Protein AF-A0A8T5Q5X8-F1 (afdb_monomer_lite)

pLDDT: mean 82.56, std 8.17, range [39.09, 92.81]

Radius of gyration: 16.27 Å; chains: 1; bounding box: 34×43×25 Å

Structure (mmCIF, N/CA/C/O backbone):
data_AF-A0A8T5Q5X8-F1
#
_entry.id   AF-A0A8T5Q5X8-F1
#
loop_
_atom_site.group_PDB
_atom_site.id
_atom_site.type_symbol
_atom_site.label_atom_id
_atom_site.label_alt_id
_atom_site.label_comp_id
_atom_site.label_asym_id
_atom_site.label_entity_id
_atom_site.label_seq_id
_atom_site.pdbx_PDB_ins_code
_atom_site.Cartn_x
_atom_site.Cartn_y
_atom_site.Cartn_z
_atom_site.occupancy
_atom_site.B_iso_or_equiv
_atom_site.auth_seq_id
_atom_site.auth_comp_id
_atom_site.auth_asym_id
_atom_site.auth_atom_id
_atom_site.pdbx_PDB_model_num
ATOM 1 N N . MET A 1 1 ? -15.747 0.884 -6.220 1.00 39.09 1 MET A N 1
ATOM 2 C CA . MET A 1 1 ? -15.070 2.190 -6.321 1.00 39.09 1 MET A CA 1
ATOM 3 C C . MET A 1 1 ? -15.156 2.752 -4.922 1.00 39.09 1 MET A C 1
ATOM 5 O O . MET A 1 1 ? -16.271 2.889 -4.441 1.00 39.09 1 MET A O 1
ATOM 9 N N . ALA A 1 2 ? -14.041 2.721 -4.196 1.00 47.69 2 ALA A N 1
ATOM 10 C CA . ALA A 1 2 ? -14.035 2.811 -2.740 1.00 47.69 2 ALA A CA 1
ATOM 11 C C . ALA A 1 2 ? -14.366 4.240 -2.282 1.00 47.69 2 ALA A C 1
ATOM 13 O O . ALA A 1 2 ? -14.084 5.198 -2.995 1.00 47.69 2 ALA A O 1
ATOM 14 N N . GLN A 1 3 ? -15.020 4.355 -1.122 1.00 50.25 3 GLN A N 1
ATOM 15 C CA . GLN A 1 3 ? -15.109 5.596 -0.356 1.00 50.25 3 GLN A CA 1
ATOM 16 C C . GLN A 1 3 ? -13.681 5.994 0.037 1.00 50.25 3 GLN A C 1
ATOM 18 O O . GLN A 1 3 ? -13.158 5.572 1.068 1.00 50.25 3 GLN A O 1
ATOM 23 N N . ASP A 1 4 ? -13.030 6.742 -0.841 1.00 70.56 4 ASP A N 1
ATOM 24 C CA . ASP A 1 4 ? -11.665 7.224 -0.681 1.00 70.56 4 ASP A CA 1
ATOM 25 C C . ASP A 1 4 ? -11.720 8.555 0.097 1.00 70.56 4 ASP A C 1
ATOM 27 O O . ASP A 1 4 ? -11.369 9.632 -0.388 1.00 70.56 4 ASP A O 1
ATOM 31 N N . ASP A 1 5 ? -12.261 8.472 1.313 1.00 79.25 5 ASP A N 1
ATOM 32 C CA . ASP A 1 5 ? -12.420 9.594 2.234 1.00 79.25 5 ASP A CA 1
ATOM 33 C C . ASP A 1 5 ? -11.187 9.689 3.137 1.00 79.25 5 ASP A C 1
ATOM 35 O O . ASP A 1 5 ? -10.734 8.696 3.714 1.00 79.25 5 ASP A O 1
ATOM 39 N N . PHE A 1 6 ? -10.644 10.892 3.310 1.00 81.38 6 PHE A N 1
ATOM 40 C CA . PHE A 1 6 ? -9.473 11.122 4.155 1.00 81.38 6 PHE A CA 1
ATOM 41 C C . PHE A 1 6 ? -9.651 12.353 5.042 1.00 81.38 6 PHE A C 1
ATOM 43 O O . PHE A 1 6 ? -10.505 13.199 4.799 1.00 81.38 6 PHE A O 1
ATOM 50 N N . ARG A 1 7 ? -8.850 12.469 6.108 1.00 86.62 7 ARG A N 1
ATOM 51 C CA . ARG A 1 7 ? -8.854 13.672 6.954 1.00 86.62 7 ARG A CA 1
ATOM 52 C C . ARG A 1 7 ? -7.923 14.732 6.384 1.00 86.62 7 ARG A C 1
ATOM 54 O O . ARG A 1 7 ? -6.733 14.475 6.218 1.00 86.62 7 ARG A O 1
ATOM 61 N N . CYS A 1 8 ? -8.456 15.930 6.166 1.00 87.81 8 CYS A N 1
ATOM 62 C CA . CYS A 1 8 ? -7.674 17.100 5.794 1.00 87.81 8 CYS A CA 1
ATOM 63 C C . CYS A 1 8 ? -6.593 17.384 6.860 1.00 87.81 8 CYS A C 1
ATOM 65 O O . CYS A 1 8 ? -6.928 17.468 8.045 1.00 87.81 8 CYS A O 1
ATOM 67 N N . PRO A 1 9 ? -5.318 17.570 6.475 1.00 87.44 9 PRO A N 1
ATOM 68 C CA . PRO A 1 9 ? -4.229 17.829 7.418 1.00 87.44 9 PRO A CA 1
ATOM 69 C C . PRO A 1 9 ? -4.309 19.214 8.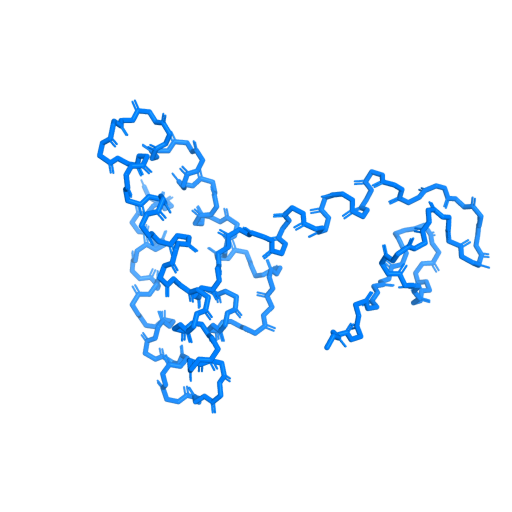080 1.00 87.44 9 PRO A C 1
ATOM 71 O O . PRO A 1 9 ? -3.723 19.401 9.141 1.00 87.44 9 PRO A O 1
ATOM 74 N N . TYR A 1 10 ? -5.036 20.167 7.485 1.00 89.56 10 TYR A N 1
ATOM 75 C CA . TYR A 1 10 ? -5.155 21.537 7.999 1.00 89.56 10 TYR A CA 1
ATOM 76 C C . TYR A 1 10 ? -6.301 21.703 9.002 1.00 89.56 10 TYR A C 1
ATOM 78 O O . TYR A 1 10 ? -6.136 22.366 10.020 1.00 89.56 10 TYR A O 1
ATOM 86 N N . CYS A 1 11 ? -7.468 21.106 8.734 1.00 92.31 11 CYS A N 1
ATOM 87 C CA . CYS A 1 11 ? -8.667 21.289 9.564 1.00 92.31 11 CYS A CA 1
ATOM 88 C C . CYS A 1 11 ? -9.196 19.999 10.215 1.00 92.31 11 CYS A C 1
ATOM 90 O O . CYS A 1 11 ? -10.159 20.045 10.979 1.00 92.31 11 CYS A O 1
ATOM 92 N N . GLY A 1 12 ? -8.620 18.834 9.900 1.00 88.12 12 GLY A N 1
ATOM 93 C CA . GLY A 1 12 ? -8.998 17.536 10.470 1.00 88.12 12 GLY A CA 1
ATOM 94 C C . GLY A 1 12 ? -10.344 16.971 9.999 1.00 88.12 12 GLY A C 1
ATOM 95 O O . GLY A 1 12 ? -10.719 15.869 10.410 1.00 88.12 12 GLY A O 1
ATOM 96 N N . LYS A 1 13 ? -11.084 17.693 9.149 1.00 90.75 13 LYS A N 1
ATOM 97 C CA . LYS A 1 13 ? -12.381 17.259 8.613 1.00 90.75 13 LYS A CA 1
ATOM 98 C C . LYS A 1 13 ? -12.210 16.193 7.534 1.00 90.75 13 LYS A C 1
ATOM 100 O O . LYS A 1 13 ? -11.199 16.166 6.835 1.00 90.75 13 LYS A O 1
ATOM 105 N N . LEU A 1 14 ? -13.194 15.301 7.439 1.00 87.44 14 LEU A N 1
ATOM 106 C CA . LEU A 1 14 ? -13.236 14.266 6.412 1.00 87.44 14 LEU A CA 1
ATOM 107 C C . LEU A 1 14 ? -13.583 14.916 5.065 1.00 87.44 14 LEU A C 1
ATOM 109 O O . LEU A 1 14 ? -14.560 15.651 4.994 1.00 87.44 14 LEU A O 1
ATOM 113 N N . THR A 1 15 ? -12.783 14.666 4.037 1.00 86.31 15 THR A N 1
ATOM 114 C CA . THR A 1 15 ? -12.930 15.226 2.689 1.00 86.31 15 THR A CA 1
ATOM 115 C C . THR A 1 15 ? -12.653 14.127 1.662 1.00 86.31 15 THR A C 1
ATOM 117 O O . THR A 1 15 ? -11.992 13.131 1.978 1.00 86.31 15 THR A O 1
ATOM 120 N N . HIS A 1 16 ? -13.160 14.279 0.442 1.00 81.69 16 HIS A N 1
ATOM 121 C CA . HIS A 1 16 ? -12.970 13.282 -0.609 1.00 81.69 16 HIS A CA 1
ATOM 122 C C . HIS A 1 16 ? -11.613 13.433 -1.304 1.00 81.69 16 HIS A C 1
ATOM 124 O O . HIS A 1 16 ? -11.190 14.544 -1.625 1.00 81.69 16 HIS A O 1
ATOM 130 N N . LEU A 1 17 ? -10.953 12.309 -1.612 1.00 73.75 17 LEU A N 1
ATOM 131 C CA . LEU A 1 17 ? -9.660 12.293 -2.310 1.00 73.75 17 LEU A CA 1
ATOM 132 C C . LEU A 1 17 ? -9.680 12.960 -3.699 1.00 73.75 17 LEU A C 1
ATOM 134 O O . LEU A 1 17 ? -8.627 13.374 -4.169 1.00 73.75 17 LEU A O 1
ATOM 138 N N . TYR A 1 18 ? -10.833 13.114 -4.362 1.00 73.94 18 TYR A N 1
ATOM 139 C CA . TYR A 1 18 ? -10.899 13.735 -5.696 1.00 73.94 18 TYR A CA 1
ATOM 140 C C . TYR A 1 18 ? -10.856 15.274 -5.674 1.00 73.94 18 TYR A C 1
ATOM 142 O O . TYR A 1 18 ? -10.630 15.897 -6.716 1.00 73.94 18 TYR A O 1
ATOM 150 N N . GLU A 1 19 ? -11.066 15.902 -4.517 1.00 79.94 19 GLU A N 1
ATOM 151 C CA . GLU A 1 19 ? -11.149 17.357 -4.412 1.00 79.94 19 GLU A CA 1
ATOM 152 C C . GLU A 1 19 ? -9.752 17.985 -4.346 1.00 79.94 19 GLU A C 1
ATOM 154 O O . GLU A 1 19 ? -8.874 17.537 -3.610 1.00 79.94 19 GLU A O 1
ATOM 159 N N . ARG A 1 20 ? -9.531 19.044 -5.138 1.00 82.50 20 ARG A N 1
ATOM 160 C CA . ARG A 1 20 ? -8.268 19.807 -5.106 1.00 82.50 20 ARG A CA 1
ATOM 161 C C . ARG A 1 20 ? -8.166 20.710 -3.880 1.00 82.50 20 ARG A C 1
ATOM 163 O O . ARG A 1 20 ? -7.064 21.002 -3.442 1.00 82.50 20 ARG A O 1
ATOM 170 N N . HIS A 1 21 ? -9.304 21.128 -3.335 1.00 90.81 21 HIS A N 1
ATOM 171 C CA . HIS A 1 21 ? -9.383 21.988 -2.161 1.00 90.81 21 HIS A CA 1
ATOM 172 C C . HIS A 1 21 ? -10.240 21.324 -1.093 1.00 90.81 21 HIS A C 1
ATOM 174 O O . HIS A 1 21 ? -11.214 20.646 -1.411 1.00 90.81 21 HIS A O 1
ATOM 180 N N . CYS A 1 22 ? -9.898 21.546 0.173 1.00 89.06 22 CYS A N 1
ATOM 181 C CA . CYS A 1 22 ? -10.736 21.114 1.285 1.00 89.06 22 CYS A CA 1
ATOM 182 C C . CYS A 1 22 ? -12.068 21.878 1.279 1.00 89.06 22 CYS A C 1
ATOM 184 O O . CYS A 1 22 ? -12.059 23.097 1.449 1.00 89.06 22 CYS A O 1
ATOM 186 N N . ALA A 1 23 ? -13.203 21.179 1.229 1.00 88.38 23 ALA A N 1
ATOM 187 C CA . ALA A 1 23 ? -14.531 21.803 1.295 1.00 88.38 23 ALA A CA 1
ATOM 188 C C . ALA A 1 23 ? -14.806 22.603 2.593 1.00 88.38 23 ALA A C 1
ATOM 190 O O . ALA A 1 23 ? -15.768 23.362 2.656 1.00 88.38 23 ALA A O 1
ATOM 191 N N . PHE A 1 24 ? -13.981 22.440 3.638 1.00 90.88 24 PHE A N 1
ATOM 192 C CA . PHE A 1 24 ? -14.165 23.098 4.941 1.00 90.88 24 PHE A CA 1
ATOM 193 C C . PHE A 1 24 ? -13.215 24.262 5.212 1.00 90.88 24 PHE A C 1
ATOM 195 O O . PHE A 1 24 ? -13.520 25.103 6.051 1.00 90.88 24 PHE A O 1
ATOM 202 N N . CYS A 1 25 ? -12.027 24.265 4.608 1.00 92.81 25 CYS A N 1
ATOM 203 C CA . CYS A 1 25 ? -11.004 25.270 4.909 1.00 92.81 25 CYS A CA 1
ATOM 204 C C . CYS A 1 25 ? -10.329 25.853 3.669 1.00 92.81 25 CYS A C 1
ATOM 206 O O . CYS A 1 25 ? -9.333 26.544 3.829 1.00 92.81 25 CYS A O 1
ATOM 208 N N . GLU A 1 26 ? -10.801 25.507 2.468 1.00 90.75 26 GLU A N 1
ATOM 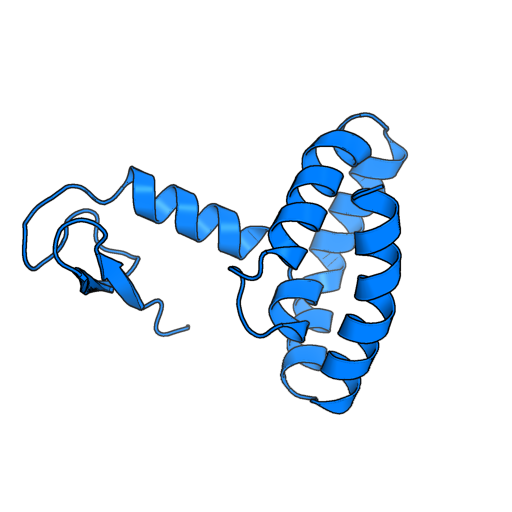209 C CA . GLU A 1 26 ? -10.359 26.026 1.161 1.00 90.75 26 GLU A CA 1
ATOM 210 C C . GLU A 1 26 ? -8.854 25.909 0.848 1.00 90.75 26 GLU A C 1
ATOM 212 O O . GLU A 1 26 ? -8.405 26.324 -0.213 1.00 90.75 26 GLU A O 1
ATOM 217 N N . HIS A 1 27 ? -8.063 25.277 1.717 1.00 91.69 27 HIS A N 1
ATOM 218 C CA . HIS A 1 27 ? -6.661 24.968 1.460 1.00 91.69 27 HIS A CA 1
ATOM 219 C C . HIS A 1 27 ? -6.502 23.972 0.309 1.00 91.69 27 HIS A C 1
ATOM 221 O O . HIS A 1 27 ? -7.267 23.006 0.203 1.00 91.69 27 HIS A O 1
ATOM 227 N N . ASP A 1 28 ? -5.462 24.189 -0.496 1.00 91.62 28 ASP A N 1
ATOM 228 C CA . ASP A 1 28 ? -5.020 23.271 -1.544 1.00 91.62 28 ASP A CA 1
ATOM 229 C C . ASP A 1 28 ? -4.524 21.953 -0.926 1.00 91.62 28 ASP A C 1
ATOM 231 O O . ASP A 1 28 ? -3.723 21.927 0.012 1.00 91.62 28 ASP A O 1
ATOM 235 N N . LEU A 1 29 ? -5.037 20.843 -1.452 1.00 89.25 29 LEU A N 1
ATOM 236 C CA . LEU A 1 29 ? -4.727 19.479 -1.037 1.00 89.25 29 LEU A CA 1
ATOM 237 C C . LEU A 1 29 ? -4.045 18.672 -2.142 1.00 89.25 29 LEU A C 1
ATOM 239 O O . LEU A 1 29 ? -3.792 17.485 -1.940 1.00 89.25 29 LEU A O 1
ATOM 243 N N . THR A 1 30 ? -3.717 19.281 -3.282 1.00 89.44 30 THR A N 1
ATOM 244 C CA . THR A 1 30 ? -3.154 18.597 -4.454 1.00 89.44 30 THR A CA 1
ATOM 245 C C . THR A 1 30 ? -1.901 17.800 -4.089 1.00 89.44 30 THR A C 1
ATOM 247 O O . THR A 1 30 ? -1.849 16.593 -4.319 1.00 89.44 30 THR A O 1
ATOM 250 N N . GLU A 1 31 ? -0.925 18.427 -3.423 1.00 88.75 31 GLU A N 1
ATOM 251 C CA . GLU A 1 31 ? 0.314 17.749 -3.014 1.00 88.75 31 GLU A CA 1
ATOM 252 C C . GLU A 1 31 ? 0.045 16.602 -2.024 1.00 88.75 31 GLU A C 1
ATOM 254 O O . GLU A 1 31 ? 0.653 15.529 -2.093 1.00 88.75 31 GLU A O 1
ATOM 259 N N . TYR A 1 32 ? -0.878 16.816 -1.084 1.00 85.31 32 TYR A N 1
ATOM 260 C CA . TYR A 1 32 ? -1.198 15.824 -0.064 1.00 85.31 32 TYR A CA 1
ATOM 261 C C . TYR A 1 32 ? -1.923 14.616 -0.664 1.00 85.31 32 TYR A C 1
ATOM 263 O O . TYR A 1 32 ? -1.554 13.476 -0.384 1.00 85.31 32 TYR A O 1
ATOM 271 N N . ARG A 1 33 ? -2.895 14.853 -1.547 1.00 83.56 33 ARG A N 1
ATOM 272 C CA . ARG A 1 33 ? -3.584 13.816 -2.316 1.00 83.56 33 ARG A CA 1
ATOM 273 C C . ARG A 1 33 ? -2.601 13.008 -3.150 1.00 83.56 33 ARG A C 1
ATOM 275 O O . ARG A 1 33 ? -2.619 11.784 -3.072 1.00 83.56 33 ARG A O 1
ATOM 282 N N . ASP A 1 34 ? -1.712 13.661 -3.894 1.00 86.00 34 ASP A N 1
ATOM 283 C CA . ASP A 1 34 ? -0.742 12.968 -4.744 1.00 86.00 34 ASP A CA 1
ATOM 284 C C . ASP A 1 34 ? 0.187 12.070 -3.900 1.00 86.00 34 ASP A C 1
ATOM 286 O O . ASP A 1 34 ? 0.509 10.939 -4.286 1.00 86.00 34 ASP A O 1
ATOM 290 N N . LYS A 1 35 ? 0.549 12.510 -2.683 1.00 84.00 35 LYS A N 1
ATOM 291 C CA . LYS A 1 35 ? 1.243 11.665 -1.695 1.00 84.00 35 LYS A CA 1
ATOM 292 C C . LYS A 1 35 ? 0.393 10.472 -1.241 1.00 84.00 35 LYS A C 1
ATOM 294 O O . LYS A 1 35 ? 0.941 9.373 -1.116 1.00 84.00 35 LYS A O 1
ATOM 299 N N . LEU A 1 36 ? -0.903 10.656 -0.981 1.00 80.06 36 LEU A N 1
ATOM 300 C CA . LEU A 1 36 ? -1.812 9.574 -0.580 1.00 80.06 36 LEU A CA 1
ATOM 301 C C . LEU A 1 36 ? -1.997 8.545 -1.703 1.00 80.06 36 LEU A C 1
ATOM 303 O O . LEU A 1 36 ? -1.769 7.358 -1.470 1.00 80.06 36 LEU A O 1
ATOM 307 N N . GLU A 1 37 ? -2.278 8.980 -2.931 1.00 80.12 37 GLU A N 1
ATOM 308 C CA . GLU A 1 37 ? -2.401 8.086 -4.087 1.00 80.12 37 GLU A CA 1
ATOM 309 C C . GLU A 1 37 ? -1.115 7.288 -4.335 1.00 80.12 37 GLU A C 1
ATOM 311 O O . GLU A 1 37 ? -1.148 6.081 -4.602 1.00 80.12 37 GLU A O 1
ATOM 316 N N . LYS A 1 38 ? 0.050 7.939 -4.216 1.00 78.50 38 LYS A N 1
ATOM 317 C CA . LYS A 1 38 ? 1.345 7.262 -4.349 1.00 78.50 38 LYS A CA 1
ATOM 318 C C . LYS A 1 38 ? 1.527 6.186 -3.282 1.00 78.50 38 LYS A C 1
ATOM 320 O O . LYS A 1 38 ? 2.031 5.103 -3.598 1.00 78.50 38 LYS A O 1
ATOM 325 N N . LYS A 1 39 ? 1.108 6.449 -2.036 1.00 74.94 39 LYS A N 1
ATOM 326 C CA . LYS A 1 39 ? 1.094 5.426 -0.983 1.00 74.94 39 LYS A CA 1
ATOM 327 C C . LYS A 1 39 ? 0.199 4.270 -1.423 1.00 74.94 39 LYS A C 1
ATOM 329 O O . LYS A 1 39 ? 0.676 3.141 -1.522 1.00 74.94 39 LYS A O 1
ATOM 334 N N . GLU A 1 40 ? -1.046 4.503 -1.803 1.00 72.38 40 GLU A N 1
ATOM 335 C CA . GLU A 1 40 ? -1.960 3.422 -2.193 1.00 72.38 40 GLU A CA 1
ATOM 336 C C . GLU A 1 40 ? -1.435 2.516 -3.319 1.00 72.38 40 GLU A C 1
ATOM 338 O O . GLU A 1 40 ? -1.561 1.290 -3.236 1.00 72.38 40 GLU A O 1
ATOM 343 N N . ARG A 1 41 ? -0.741 3.077 -4.316 1.00 72.00 41 ARG A N 1
ATOM 344 C CA . ARG A 1 41 ? -0.251 2.347 -5.503 1.00 72.00 41 ARG A CA 1
ATOM 345 C C . ARG A 1 41 ? 1.037 1.528 -5.287 1.00 72.00 41 ARG A C 1
ATOM 347 O O . ARG A 1 41 ? 1.645 1.058 -6.251 1.00 72.00 41 ARG A O 1
ATOM 354 N N . GLY A 1 42 ? 1.487 1.339 -4.044 1.00 72.75 42 GLY A N 1
ATOM 355 C CA . GLY A 1 42 ? 2.820 0.795 -3.758 1.00 72.75 42 GLY A CA 1
ATOM 356 C C . GLY A 1 42 ? 2.943 -0.732 -3.623 1.00 72.75 42 GLY A C 1
ATOM 357 O O . GLY A 1 42 ? 3.821 -1.346 -4.224 1.00 72.75 42 GLY A O 1
ATOM 358 N N . CYS A 1 43 ? 2.088 -1.360 -2.816 1.00 81.50 43 CYS A N 1
ATOM 359 C CA . CYS A 1 43 ? 2.302 -2.738 -2.358 1.00 81.50 43 CYS A CA 1
ATOM 360 C C . CYS A 1 43 ? 0.969 -3.480 -2.179 1.00 81.50 43 CYS A C 1
ATOM 362 O O . CYS A 1 43 ? 0.510 -3.670 -1.056 1.00 81.50 43 CYS A O 1
ATOM 364 N N . PHE A 1 44 ? 0.340 -3.929 -3.269 1.00 82.81 44 PHE A N 1
ATOM 365 C CA . PHE A 1 44 ? -1.008 -4.522 -3.247 1.00 82.81 44 PHE A CA 1
ATOM 366 C C . PHE A 1 44 ? -1.168 -5.697 -2.275 1.00 82.81 44 PHE A C 1
ATOM 368 O O . PHE A 1 44 ? -2.153 -5.760 -1.542 1.00 82.81 44 PHE A O 1
ATOM 375 N N . ILE A 1 45 ? -0.201 -6.621 -2.238 1.00 83.50 45 ILE A N 1
ATOM 376 C CA . ILE A 1 45 ? -0.262 -7.794 -1.346 1.00 83.50 45 ILE A CA 1
ATOM 377 C C . ILE A 1 45 ? -0.148 -7.371 0.123 1.00 83.50 45 ILE A C 1
ATOM 379 O O . ILE A 1 45 ? -0.885 -7.876 0.969 1.00 83.50 45 ILE A O 1
ATOM 383 N N . ALA A 1 46 ? 0.740 -6.421 0.428 1.00 84.62 46 ALA A N 1
ATOM 384 C CA . ALA A 1 46 ? 0.928 -5.938 1.791 1.00 84.62 46 ALA A CA 1
ATOM 385 C C . ALA A 1 46 ? -0.287 -5.117 2.251 1.00 84.62 46 ALA A C 1
ATOM 387 O O . ALA A 1 46 ? -0.836 -5.397 3.312 1.00 84.62 46 ALA A O 1
ATOM 388 N N . THR A 1 47 ? -0.800 -4.209 1.415 1.00 86.50 47 THR A N 1
ATOM 389 C CA . THR A 1 47 ? -2.044 -3.471 1.682 1.00 86.50 47 THR A CA 1
ATOM 390 C C . THR A 1 47 ? -3.219 -4.425 1.912 1.00 86.50 47 THR A C 1
ATOM 392 O O . THR A 1 47 ? -3.971 -4.251 2.868 1.00 86.50 47 THR A O 1
ATOM 395 N N . ALA A 1 48 ? -3.352 -5.491 1.114 1.00 85.88 48 ALA A N 1
ATOM 396 C CA . ALA A 1 48 ? -4.394 -6.499 1.314 1.00 85.88 48 ALA A CA 1
ATOM 397 C C . ALA A 1 48 ? -4.232 -7.287 2.624 1.00 85.88 48 ALA A C 1
ATOM 399 O O . ALA A 1 48 ? -5.227 -7.619 3.266 1.00 85.88 48 ALA A O 1
ATOM 400 N N . ALA A 1 49 ? -3.001 -7.583 3.043 1.00 85.56 49 ALA A N 1
ATOM 401 C CA . ALA A 1 49 ? -2.739 -8.304 4.283 1.00 85.56 49 ALA A CA 1
ATOM 402 C C . ALA A 1 49 ? -2.959 -7.427 5.525 1.00 85.56 49 ALA A C 1
ATOM 404 O O . ALA A 1 49 ? -3.629 -7.854 6.472 1.00 85.56 49 ALA A O 1
ATOM 405 N N . TYR A 1 50 ? -2.433 -6.201 5.533 1.00 82.38 50 TYR A N 1
ATOM 406 C CA . TYR A 1 50 ? -2.528 -5.259 6.654 1.00 82.38 50 TYR A CA 1
ATOM 407 C C . TYR A 1 50 ? -3.885 -4.552 6.719 1.00 82.38 50 TYR A C 1
ATOM 409 O O . TYR A 1 50 ? -4.342 -4.220 7.805 1.00 82.38 50 TYR A O 1
ATOM 417 N N . GLY A 1 51 ? -4.588 -4.423 5.594 1.00 80.81 51 GLY A N 1
ATOM 418 C CA . GLY A 1 51 ? -5.886 -3.743 5.506 1.00 80.81 51 GLY A CA 1
ATOM 419 C C . GLY A 1 51 ? -5.801 -2.231 5.414 1.00 80.81 51 GLY A C 1
ATOM 420 O O . GLY A 1 51 ? -6.830 -1.574 5.384 1.00 80.81 51 GLY A O 1
ATOM 421 N N . THR A 1 52 ? -4.590 -1.692 5.369 1.00 79.56 52 THR A N 1
ATOM 422 C CA . THR A 1 52 ? -4.324 -0.268 5.226 1.00 79.56 52 THR A CA 1
ATOM 423 C C . THR A 1 52 ? -3.056 -0.096 4.396 1.00 79.56 52 THR A C 1
ATOM 425 O O . THR A 1 52 ? -2.116 -0.873 4.576 1.00 79.56 52 THR A O 1
ATOM 428 N N . PRO A 1 53 ? -3.000 0.891 3.488 1.00 77.69 53 PRO A N 1
ATOM 429 C CA . PRO A 1 53 ? -1.783 1.239 2.762 1.00 77.69 53 PRO A CA 1
ATOM 430 C C . PRO A 1 53 ? -0.799 2.046 3.628 1.00 77.69 53 PRO A C 1
ATOM 432 O O . PRO A 1 53 ? 0.324 2.288 3.182 1.00 77.69 53 PRO A O 1
ATOM 435 N N . PHE A 1 54 ? -1.201 2.461 4.835 1.00 77.81 54 PHE A N 1
ATOM 436 C CA . PHE A 1 54 ? -0.454 3.355 5.730 1.00 77.81 54 PHE A CA 1
ATOM 437 C C . PHE A 1 54 ? 0.301 2.638 6.857 1.00 77.81 54 PHE A C 1
ATOM 439 O O . PHE A 1 54 ? 0.793 3.289 7.775 1.00 77.81 54 PHE A O 1
ATOM 446 N N . ALA A 1 55 ? 0.373 1.305 6.837 1.00 82.62 55 ALA A N 1
ATOM 447 C CA . ALA A 1 55 ? 1.161 0.572 7.824 1.00 82.62 55 ALA A CA 1
ATOM 448 C C . ALA A 1 55 ? 2.663 0.851 7.630 1.00 82.62 55 ALA A C 1
ATOM 450 O O . ALA A 1 55 ? 3.159 0.806 6.502 1.00 82.62 55 ALA A O 1
ATOM 451 N N . GLN A 1 56 ? 3.389 1.094 8.728 1.00 82.75 56 GLN A N 1
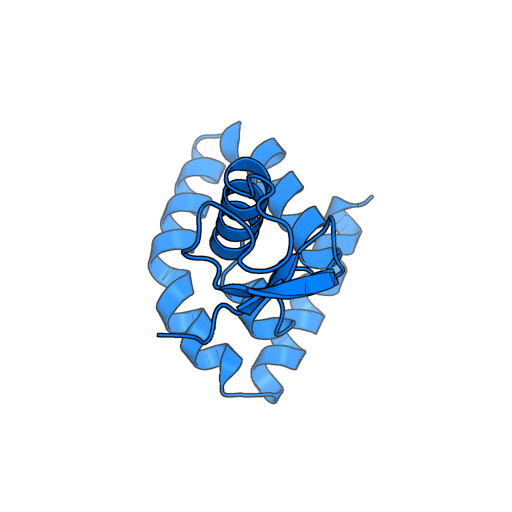ATOM 452 C CA . GLN A 1 56 ? 4.827 1.412 8.702 1.00 82.75 56 GLN A CA 1
ATOM 453 C C . GLN A 1 56 ? 5.647 0.297 8.041 1.00 82.75 56 GLN A C 1
ATOM 455 O O . GLN A 1 56 ? 6.633 0.544 7.353 1.00 82.75 56 GLN A O 1
ATOM 460 N N . GLU A 1 57 ? 5.212 -0.949 8.209 1.00 83.38 57 GLU A N 1
ATOM 461 C CA . GLU A 1 57 ? 5.786 -2.122 7.561 1.00 83.38 57 GLU A CA 1
ATOM 462 C C . GLU A 1 57 ? 5.751 -2.036 6.034 1.00 83.38 57 GLU A C 1
ATOM 464 O O . GLU A 1 57 ? 6.666 -2.510 5.363 1.00 83.38 57 GLU A O 1
ATOM 469 N N . ILE A 1 58 ? 4.706 -1.423 5.476 1.00 84.44 58 ILE A N 1
ATOM 470 C CA . ILE A 1 58 ? 4.565 -1.251 4.030 1.00 84.44 58 ILE A CA 1
ATOM 471 C C . ILE A 1 58 ? 5.533 -0.183 3.531 1.00 84.44 58 ILE A C 1
ATOM 473 O O . ILE A 1 58 ? 6.083 -0.341 2.444 1.00 84.44 58 ILE A O 1
ATOM 477 N N . ASP A 1 59 ? 5.777 0.864 4.318 1.00 83.94 59 ASP A N 1
ATOM 478 C CA . ASP A 1 59 ? 6.730 1.914 3.958 1.00 83.94 59 ASP A CA 1
ATOM 479 C C . ASP A 1 59 ? 8.165 1.368 3.871 1.00 83.94 59 ASP A C 1
ATOM 481 O O . ASP A 1 59 ? 8.865 1.683 2.913 1.00 83.94 59 ASP A O 1
ATOM 485 N N . VAL A 1 60 ? 8.563 0.445 4.759 1.00 84.75 60 VAL A N 1
ATOM 486 C CA . VAL A 1 60 ? 9.859 -0.262 4.655 1.00 84.75 60 VAL A CA 1
ATOM 487 C C . VAL A 1 60 ? 9.968 -1.052 3.346 1.00 84.75 60 VAL A C 1
ATOM 489 O O . VAL A 1 60 ? 10.990 -1.015 2.666 1.00 84.75 60 VAL A O 1
ATOM 492 N N . LEU A 1 61 ? 8.904 -1.764 2.964 1.00 83.25 61 LEU A N 1
ATOM 493 C CA . LEU A 1 61 ? 8.881 -2.538 1.719 1.00 83.25 61 LEU A CA 1
ATOM 494 C C . LEU A 1 61 ? 8.892 -1.639 0.475 1.00 83.25 61 LEU A C 1
ATOM 496 O O . LEU A 1 61 ? 9.492 -2.009 -0.534 1.00 83.25 61 LEU A O 1
ATOM 500 N N . ARG A 1 62 ? 8.230 -0.475 0.534 1.00 83.44 62 ARG A N 1
ATOM 501 C CA . ARG A 1 62 ? 8.256 0.532 -0.540 1.00 83.44 62 ARG A CA 1
ATOM 502 C C . ARG A 1 62 ? 9.659 1.088 -0.725 1.00 83.44 62 ARG A C 1
ATOM 504 O O . ARG A 1 62 ? 10.123 1.147 -1.857 1.00 83.44 62 ARG A O 1
ATOM 511 N N . ASP A 1 63 ? 10.325 1.431 0.371 1.00 83.88 63 ASP A N 1
ATOM 512 C CA . ASP A 1 63 ? 11.683 1.963 0.333 1.00 83.88 63 ASP A CA 1
ATOM 513 C C . ASP A 1 63 ? 12.668 0.936 -0.242 1.00 83.88 63 ASP A C 1
ATOM 515 O O . ASP A 1 63 ? 13.397 1.232 -1.185 1.00 83.88 63 ASP A O 1
ATOM 519 N N . TRP A 1 64 ? 12.598 -0.320 0.209 1.00 83.31 64 TRP A N 1
ATOM 520 C CA . TRP A 1 64 ? 13.405 -1.406 -0.356 1.00 83.31 64 TRP A CA 1
ATOM 521 C C . TRP A 1 64 ? 13.130 -1.643 -1.842 1.00 83.31 64 TRP A C 1
ATOM 523 O O . TRP A 1 64 ? 14.056 -1.818 -2.632 1.00 83.31 64 TRP A O 1
ATOM 533 N N . ARG A 1 65 ? 11.860 -1.610 -2.257 1.00 82.56 65 ARG A N 1
ATOM 534 C CA . ARG A 1 65 ? 11.495 -1.713 -3.673 1.00 82.56 65 ARG A CA 1
ATOM 535 C C . ARG A 1 65 ? 12.138 -0.593 -4.488 1.00 82.56 65 ARG A C 1
ATOM 537 O O . ARG A 1 65 ? 12.759 -0.873 -5.513 1.00 82.56 65 ARG A O 1
ATOM 544 N N . ASP A 1 66 ? 11.996 0.646 -4.037 1.00 79.25 66 ASP A N 1
ATOM 545 C CA . ASP A 1 66 ? 12.463 1.813 -4.779 1.00 79.25 66 ASP A CA 1
ATOM 546 C C . ASP A 1 66 ? 14.000 1.879 -4.809 1.00 79.25 66 ASP A C 1
ATOM 548 O O . ASP A 1 66 ? 14.570 2.132 -5.873 1.00 79.25 66 ASP A O 1
ATOM 552 N N . ASN A 1 67 ? 14.671 1.540 -3.702 1.00 79.50 67 ASN A N 1
ATOM 553 C CA . ASN A 1 67 ? 16.124 1.657 -3.544 1.00 79.50 67 ASN A CA 1
ATOM 554 C C . ASN A 1 67 ? 16.929 0.421 -3.977 1.00 79.50 67 ASN A C 1
ATOM 556 O O . ASN A 1 67 ? 18.054 0.577 -4.459 1.00 79.50 67 ASN A O 1
ATOM 560 N N . SER A 1 68 ? 16.406 -0.799 -3.806 1.00 71.75 68 SER A N 1
ATOM 561 C CA . SER A 1 68 ? 17.138 -2.042 -4.104 1.00 71.75 68 SER A CA 1
ATOM 562 C C . SER A 1 68 ? 16.762 -2.656 -5.451 1.00 71.75 68 SER A C 1
ATOM 564 O O . SER A 1 68 ? 17.640 -3.172 -6.142 1.00 71.75 68 SER A O 1
ATOM 566 N N . LEU A 1 69 ? 15.490 -2.595 -5.868 1.00 71.00 69 LEU A N 1
ATOM 567 C CA . LEU A 1 69 ? 15.049 -3.266 -7.101 1.00 71.00 69 LEU A CA 1
ATOM 568 C C . LEU A 1 69 ? 15.215 -2.405 -8.351 1.00 71.00 69 LEU A C 1
ATOM 570 O O . LEU A 1 69 ? 15.440 -2.953 -9.428 1.00 71.00 69 LEU A O 1
ATOM 574 N N . SER A 1 70 ? 15.183 -1.080 -8.221 1.00 69.00 70 SER A N 1
ATOM 575 C CA . SER A 1 70 ? 15.384 -0.170 -9.358 1.00 69.00 70 SER A CA 1
ATOM 576 C C . SER A 1 70 ? 16.832 -0.126 -9.859 1.00 69.00 70 SER A C 1
ATOM 578 O O . SER A 1 70 ? 17.084 0.404 -10.936 1.00 69.00 70 SER A O 1
ATOM 580 N N . LYS A 1 71 ? 17.788 -0.681 -9.099 1.00 74.62 71 LYS A N 1
ATOM 581 C CA . LYS A 1 71 ? 19.221 -0.652 -9.438 1.00 74.62 71 LYS A CA 1
ATOM 582 C C . LYS A 1 71 ? 19.666 -1.802 -10.347 1.00 74.62 71 LYS A C 1
ATOM 584 O O . LYS A 1 71 ? 20.638 -1.643 -11.074 1.00 74.62 71 LYS A O 1
ATOM 589 N N . ASN A 1 72 ? 18.947 -2.930 -10.349 1.00 79.81 72 ASN A N 1
ATOM 590 C CA . ASN A 1 72 ? 19.336 -4.145 -11.074 1.00 79.81 72 ASN A CA 1
ATOM 591 C C . ASN A 1 72 ? 18.222 -4.604 -12.029 1.00 79.81 72 ASN A C 1
ATOM 593 O O . ASN A 1 72 ? 17.048 -4.611 -11.663 1.00 79.81 72 ASN A O 1
ATOM 597 N N . PHE A 1 73 ? 18.579 -5.079 -13.228 1.00 82.19 73 PHE A N 1
ATOM 598 C CA . PHE A 1 73 ? 17.621 -5.535 -14.254 1.00 82.19 73 PHE A CA 1
ATOM 599 C C . PHE A 1 73 ? 16.631 -6.599 -13.741 1.00 82.19 73 PHE A C 1
ATOM 601 O O . PHE A 1 73 ? 15.429 -6.521 -14.002 1.00 82.19 73 PHE A O 1
ATOM 608 N N . LEU A 1 74 ? 17.119 -7.554 -12.941 1.00 82.19 74 LEU A N 1
ATOM 609 C CA . LEU A 1 74 ? 16.283 -8.572 -12.294 1.00 82.19 74 LEU A CA 1
ATOM 610 C C . LEU A 1 74 ? 15.262 -7.961 -11.324 1.00 82.19 74 LEU A C 1
ATOM 612 O O . LEU A 1 74 ? 14.125 -8.424 -11.257 1.00 82.19 74 LEU A O 1
ATOM 616 N N . GLY A 1 75 ? 15.645 -6.900 -10.610 1.00 81.69 75 GLY A N 1
ATOM 617 C CA . GLY A 1 75 ? 14.754 -6.179 -9.707 1.00 81.69 75 GLY A CA 1
ATOM 618 C C . GLY A 1 75 ? 13.628 -5.482 -10.468 1.00 81.69 75 GLY A C 1
ATOM 619 O O . GLY A 1 75 ? 12.459 -5.643 -10.121 1.00 81.69 75 GLY A O 1
ATOM 620 N N . VAL A 1 76 ? 13.945 -4.805 -11.573 1.00 83.94 76 VAL A N 1
ATOM 621 C CA . VAL A 1 76 ? 12.937 -4.175 -12.443 1.00 83.94 76 VAL A CA 1
ATOM 622 C C . VAL A 1 76 ? 11.954 -5.210 -12.997 1.00 83.94 76 VAL A C 1
ATOM 624 O O . VAL A 1 76 ? 10.743 -4.973 -13.005 1.00 83.94 76 VAL A O 1
ATOM 627 N N . LEU A 1 77 ? 12.446 -6.373 -13.434 1.00 85.75 77 LEU A N 1
ATOM 628 C CA . LEU A 1 77 ? 11.593 -7.449 -13.939 1.00 85.75 77 LEU A CA 1
ATOM 629 C C . LEU A 1 77 ? 10.692 -8.027 -12.838 1.00 85.75 77 LEU A C 1
ATOM 631 O O . LEU A 1 77 ? 9.498 -8.225 -13.070 1.00 85.75 77 LEU A O 1
ATOM 635 N N . PHE A 1 78 ? 11.229 -8.226 -11.632 1.00 84.38 78 PHE A N 1
ATOM 636 C CA . PHE A 1 78 ? 10.454 -8.663 -10.472 1.00 84.38 78 PHE A CA 1
ATOM 637 C C . PHE A 1 78 ? 9.342 -7.669 -10.128 1.00 84.38 78 PHE A C 1
ATOM 639 O O . PHE A 1 78 ? 8.198 -8.079 -9.947 1.00 84.38 78 PHE A O 1
ATOM 646 N N . VAL A 1 79 ? 9.640 -6.364 -10.093 1.00 83.75 79 VAL A N 1
ATOM 647 C CA . VAL A 1 79 ? 8.636 -5.322 -9.834 1.00 83.75 79 VAL A CA 1
ATOM 648 C C . VAL A 1 79 ? 7.552 -5.354 -10.910 1.00 83.75 79 VAL A C 1
ATOM 650 O O . VAL A 1 79 ? 6.369 -5.406 -10.581 1.00 83.75 79 VAL A O 1
ATOM 653 N N . LYS A 1 80 ? 7.917 -5.408 -12.196 1.00 84.94 80 LYS A N 1
ATOM 654 C CA . LYS A 1 80 ? 6.937 -5.498 -13.294 1.00 84.94 80 LYS A CA 1
ATOM 655 C C . LYS A 1 80 ? 6.043 -6.731 -13.174 1.00 84.94 80 LYS A C 1
ATOM 657 O O . LYS A 1 80 ? 4.824 -6.619 -13.320 1.00 84.94 80 LYS A O 1
ATOM 662 N N . PHE A 1 81 ? 6.628 -7.890 -12.882 1.00 85.94 81 PHE A N 1
ATOM 663 C CA . PHE A 1 81 ? 5.874 -9.120 -12.668 1.00 85.94 81 PHE A CA 1
ATOM 664 C C . PHE A 1 81 ? 4.934 -8.978 -11.468 1.00 85.94 81 PHE A C 1
ATOM 666 O O . PHE A 1 81 ? 3.731 -9.191 -11.611 1.00 85.94 81 PHE A O 1
ATOM 673 N N . TYR A 1 82 ? 5.450 -8.508 -10.327 1.00 85.44 82 TYR A N 1
ATOM 674 C CA . TYR A 1 82 ? 4.678 -8.231 -9.118 1.00 85.44 82 TYR A CA 1
ATOM 675 C C . TYR A 1 82 ? 3.471 -7.341 -9.414 1.00 85.44 82 TYR A C 1
ATOM 677 O O . TYR A 1 82 ? 2.349 -7.717 -9.094 1.00 85.44 82 TYR A O 1
ATOM 685 N N . TYR A 1 83 ? 3.656 -6.197 -10.073 1.00 84.88 83 TYR A N 1
ATOM 686 C CA . TYR A 1 83 ? 2.566 -5.275 -10.407 1.00 84.88 83 TYR A CA 1
ATOM 687 C C . TYR A 1 83 ? 1.523 -5.888 -11.347 1.00 84.88 83 TYR A C 1
ATOM 689 O O . TYR A 1 83 ? 0.348 -5.530 -11.275 1.00 84.88 83 TYR A O 1
ATOM 697 N N . ARG A 1 84 ? 1.921 -6.838 -12.200 1.00 86.50 84 ARG A N 1
ATOM 698 C CA . ARG A 1 84 ? 1.000 -7.510 -13.119 1.00 86.50 84 ARG A CA 1
ATOM 699 C C . ARG A 1 84 ? 0.172 -8.601 -12.443 1.00 86.50 84 ARG A C 1
ATOM 701 O O . ARG A 1 84 ? -1.019 -8.706 -12.723 1.00 86.50 84 ARG A O 1
ATOM 708 N N . ILE A 1 85 ? 0.773 -9.393 -11.554 1.00 86.81 85 ILE A N 1
ATOM 709 C CA . ILE A 1 85 ? 0.092 -10.539 -10.924 1.00 86.81 85 ILE A CA 1
ATOM 710 C C . ILE A 1 85 ? -0.540 -10.212 -9.569 1.00 86.81 85 ILE A C 1
ATOM 712 O O . ILE A 1 85 ? -1.498 -10.864 -9.156 1.00 86.81 85 ILE A O 1
ATOM 716 N N . SER A 1 86 ? -0.032 -9.205 -8.858 1.00 85.69 86 SER A N 1
ATOM 717 C CA . SER A 1 86 ? -0.464 -8.911 -7.491 1.00 85.69 86 SER A CA 1
ATOM 718 C C . SER A 1 86 ? -1.891 -8.373 -7.361 1.00 85.69 86 SER A C 1
ATOM 720 O O . SER A 1 86 ? -2.515 -8.744 -6.369 1.00 85.69 86 SER A O 1
ATOM 722 N N . PRO A 1 87 ? -2.484 -7.583 -8.287 1.00 85.25 87 PRO A N 1
ATOM 723 C CA . PRO A 1 87 ? -3.839 -7.061 -8.092 1.00 85.25 87 PRO A CA 1
ATOM 724 C C . PRO A 1 87 ? -4.928 -8.139 -7.915 1.00 85.25 87 PRO A C 1
ATOM 726 O O . PRO A 1 87 ? -5.702 -8.038 -6.958 1.00 85.25 87 PRO A O 1
ATOM 729 N N . PRO A 1 88 ? -5.028 -9.190 -8.761 1.00 85.75 88 PRO A N 1
ATOM 730 C CA . PRO A 1 88 ? -6.000 -10.261 -8.532 1.00 85.75 88 PRO A CA 1
ATOM 731 C C . PRO A 1 88 ? -5.693 -11.066 -7.262 1.00 85.75 88 PRO A C 1
ATOM 733 O O . PRO A 1 88 ? -6.615 -11.400 -6.518 1.00 85.75 88 PRO A O 1
ATOM 736 N N . ILE A 1 89 ? -4.413 -11.313 -6.968 1.00 85.06 89 ILE A N 1
ATOM 737 C CA . ILE A 1 89 ? -3.976 -12.042 -5.768 1.00 85.06 89 ILE A CA 1
ATOM 738 C C . ILE A 1 89 ? -4.340 -11.264 -4.494 1.00 85.06 89 ILE A C 1
ATOM 740 O O . ILE A 1 89 ? -4.904 -11.824 -3.557 1.00 85.06 89 ILE A O 1
ATOM 744 N N . ALA A 1 90 ? -4.096 -9.956 -4.471 1.00 86.19 90 ALA A N 1
ATOM 745 C CA . ALA A 1 90 ? -4.423 -9.065 -3.365 1.00 86.19 90 ALA A CA 1
ATOM 746 C C . ALA A 1 90 ? -5.930 -9.049 -3.078 1.00 86.19 90 ALA A C 1
ATOM 748 O O . ALA A 1 90 ? -6.332 -9.158 -1.921 1.00 86.19 90 ALA A O 1
ATOM 749 N N . ARG A 1 91 ? -6.771 -9.010 -4.122 1.00 85.31 91 ARG A N 1
ATOM 750 C CA . ARG A 1 91 ? -8.234 -9.125 -3.977 1.00 85.31 91 ARG A CA 1
ATOM 751 C C . ARG A 1 91 ? -8.674 -10.472 -3.405 1.00 85.31 91 ARG A C 1
ATOM 753 O O . ARG A 1 91 ? -9.697 -10.545 -2.731 1.00 85.31 91 ARG A O 1
ATOM 760 N N . PHE A 1 92 ? -7.937 -11.541 -3.690 1.00 86.38 92 PHE A N 1
ATOM 761 C CA . PHE A 1 92 ? -8.227 -12.862 -3.141 1.00 86.38 92 PHE A CA 1
ATOM 762 C C . PHE A 1 92 ? -7.804 -12.977 -1.668 1.00 86.38 92 PHE A C 1
ATOM 764 O O . PHE A 1 92 ? -8.542 -13.533 -0.854 1.00 86.38 92 PHE A O 1
ATOM 771 N N . ILE A 1 93 ? -6.648 -12.406 -1.314 1.00 85.38 93 ILE A N 1
ATOM 772 C CA . ILE A 1 93 ? -6.119 -12.373 0.056 1.00 85.38 93 ILE A CA 1
ATOM 773 C C . ILE A 1 93 ? -6.982 -11.489 0.958 1.00 85.38 93 ILE A C 1
ATOM 775 O O . ILE A 1 93 ? -7.298 -11.896 2.073 1.00 85.38 93 ILE A O 1
ATOM 779 N N . SER A 1 94 ? -7.402 -10.308 0.491 1.00 84.75 94 SER A N 1
ATOM 780 C CA . SER A 1 94 ? -8.144 -9.343 1.315 1.00 84.75 94 SER A CA 1
ATOM 781 C C . SER A 1 94 ? -9.469 -9.899 1.844 1.00 84.75 94 SER A C 1
ATOM 783 O O . SER A 1 94 ? -9.879 -9.537 2.945 1.00 84.75 94 SER A O 1
ATOM 785 N N . LYS A 1 95 ? -10.090 -10.830 1.106 1.00 87.75 95 LYS A N 1
ATOM 786 C CA . LYS A 1 95 ? -11.339 -11.516 1.474 1.00 87.75 95 LYS A CA 1
ATOM 787 C C . LYS A 1 95 ? -11.160 -12.656 2.487 1.00 87.75 95 LYS A C 1
ATOM 789 O O . LYS A 1 95 ? -12.154 -13.197 2.958 1.00 87.75 95 LYS A O 1
ATOM 794 N N . ARG A 1 96 ? -9.927 -13.085 2.788 1.00 88.44 96 ARG A N 1
ATOM 795 C CA . ARG A 1 96 ? -9.648 -14.291 3.590 1.00 88.44 96 ARG A CA 1
ATOM 796 C C . ARG A 1 96 ? -8.670 -14.000 4.728 1.00 88.44 96 ARG A C 1
ATOM 798 O O . ARG A 1 96 ? -7.458 -13.989 4.523 1.00 88.44 96 ARG A O 1
ATOM 805 N N . GLU A 1 97 ? -9.174 -13.907 5.957 1.00 85.50 97 GLU A N 1
ATOM 806 C CA . GLU A 1 97 ? -8.364 -13.643 7.164 1.00 85.50 97 GLU A CA 1
ATOM 807 C C . GLU A 1 97 ? -7.184 -14.6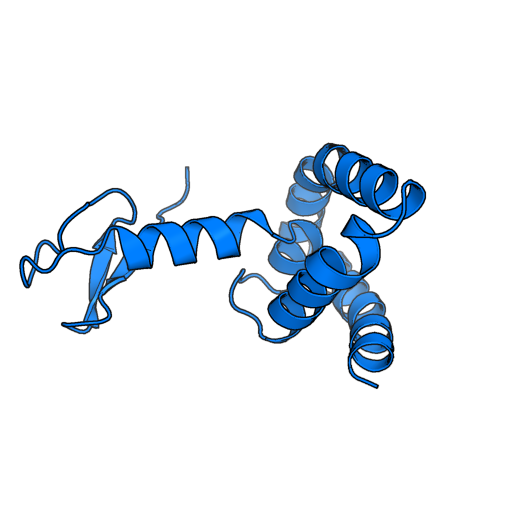12 7.359 1.00 85.50 97 GLU A C 1
ATOM 809 O O . GLU A 1 97 ? -6.073 -14.197 7.697 1.00 85.50 97 GLU A O 1
ATOM 814 N N . LYS A 1 98 ? -7.374 -15.907 7.067 1.00 88.38 98 LYS A N 1
ATOM 815 C CA . LYS A 1 98 ? -6.295 -16.910 7.154 1.00 88.38 98 LYS A CA 1
ATOM 816 C C . LYS A 1 98 ? -5.117 -16.576 6.229 1.00 88.38 98 LYS A C 1
ATOM 818 O O . LYS A 1 98 ? -3.965 -16.681 6.647 1.00 88.38 98 LYS A O 1
ATOM 823 N N . LEU A 1 99 ? -5.397 -16.131 4.999 1.00 86.06 99 LEU A N 1
ATOM 824 C CA . LEU A 1 99 ? -4.361 -15.734 4.042 1.00 86.06 99 LEU A CA 1
ATOM 825 C C . LEU A 1 99 ? -3.680 -14.436 4.467 1.00 86.06 99 LEU A C 1
ATOM 827 O O . LEU A 1 99 ? -2.460 -14.342 4.389 1.00 86.06 99 LEU A O 1
ATOM 831 N N . ARG A 1 100 ? -4.438 -13.460 4.980 1.00 87.31 100 ARG A N 1
ATOM 832 C CA . ARG A 1 100 ? -3.869 -12.209 5.508 1.00 87.31 100 ARG A CA 1
ATOM 833 C C . ARG A 1 100 ? -2.863 -12.493 6.617 1.00 87.31 100 ARG A C 1
ATOM 835 O O . ARG A 1 100 ? -1.765 -11.942 6.600 1.00 87.31 100 ARG A O 1
ATOM 842 N N . ARG A 1 101 ? -3.203 -13.392 7.547 1.00 87.56 101 ARG A N 1
ATOM 843 C CA . ARG A 1 101 ? -2.302 -13.813 8.628 1.00 87.56 101 ARG A CA 1
ATOM 844 C C . ARG A 1 101 ? -1.049 -14.502 8.087 1.00 87.56 101 ARG A C 1
ATOM 846 O O . ARG A 1 101 ? 0.045 -14.140 8.507 1.00 87.56 101 ARG A O 1
ATOM 853 N N . LEU A 1 102 ? -1.199 -15.429 7.140 1.00 88.06 102 LEU A N 1
ATOM 854 C CA . LEU A 1 102 ? -0.074 -16.097 6.474 1.00 88.06 102 LEU A CA 1
ATOM 855 C C . LEU A 1 102 ? 0.880 -15.089 5.828 1.00 88.06 102 LEU A C 1
ATOM 857 O O . LEU A 1 102 ? 2.080 -15.122 6.080 1.00 88.06 102 LEU A O 1
ATOM 861 N N . VAL A 1 103 ? 0.342 -14.135 5.068 1.00 87.19 103 VAL A N 1
ATOM 862 C CA . VAL A 1 103 ? 1.141 -13.094 4.414 1.00 87.19 103 VAL A CA 1
ATOM 863 C C . VAL A 1 103 ? 1.857 -12.217 5.440 1.00 87.19 103 VAL A C 1
ATOM 865 O O . VAL A 1 103 ? 3.036 -11.938 5.265 1.00 87.19 103 VAL A O 1
ATOM 868 N N . ARG A 1 104 ? 1.207 -11.829 6.547 1.00 87.06 104 ARG A N 1
ATOM 869 C CA . ARG A 1 104 ? 1.880 -11.088 7.632 1.00 87.06 104 ARG A CA 1
ATOM 870 C C . ARG A 1 104 ? 3.019 -11.896 8.261 1.00 87.06 104 ARG A C 1
ATOM 872 O O . ARG A 1 104 ? 4.059 -11.323 8.562 1.00 87.06 104 ARG A O 1
ATOM 879 N N . ILE A 1 105 ? 2.841 -13.206 8.456 1.00 88.44 105 ILE A N 1
ATOM 880 C CA . ILE A 1 105 ? 3.890 -14.092 8.991 1.00 88.44 105 ILE A CA 1
ATOM 881 C C . ILE A 1 105 ? 5.084 -14.153 8.037 1.00 88.44 105 ILE A C 1
ATOM 883 O O . ILE A 1 105 ? 6.211 -14.080 8.505 1.00 88.44 105 ILE A O 1
ATOM 887 N N . VAL A 1 106 ? 4.845 -14.227 6.725 1.00 86.50 106 VAL A N 1
ATOM 888 C CA . VAL A 1 106 ? 5.906 -14.230 5.705 1.00 86.50 106 VAL A CA 1
ATOM 889 C C . VAL A 1 106 ? 6.58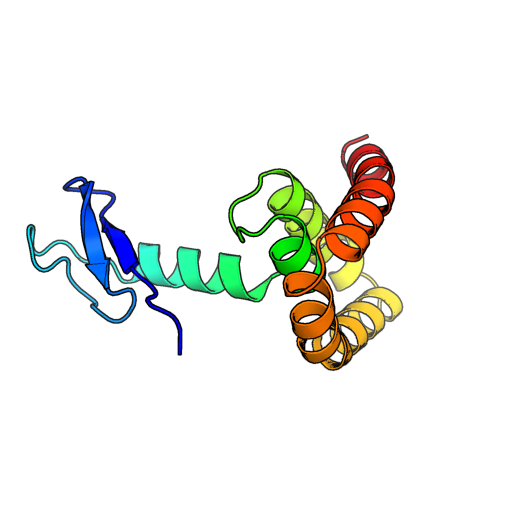2 -12.859 5.580 1.00 86.50 106 VAL A C 1
ATOM 891 O O . VAL A 1 106 ? 7.798 -12.788 5.439 1.00 86.50 106 VAL A O 1
ATOM 894 N N . LEU A 1 107 ? 5.826 -11.760 5.669 1.00 84.56 107 LEU A N 1
ATOM 895 C CA . LEU A 1 107 ? 6.368 -10.404 5.544 1.00 84.56 107 LEU A CA 1
ATOM 896 C C . LEU A 1 107 ? 7.205 -9.983 6.756 1.00 84.56 107 LEU A C 1
ATOM 898 O O . LEU A 1 107 ? 8.202 -9.292 6.582 1.00 84.56 107 LEU A O 1
ATOM 902 N N . LYS A 1 108 ? 6.849 -10.407 7.975 1.00 86.31 108 LYS A N 1
ATOM 903 C CA . LYS A 1 108 ? 7.585 -10.068 9.207 1.00 86.31 108 LYS A CA 1
ATOM 904 C C . LYS A 1 108 ? 9.102 -10.335 9.144 1.00 86.31 108 LYS A C 1
ATOM 906 O O . LYS A 1 108 ? 9.854 -9.400 9.416 1.00 86.31 108 LYS A O 1
ATOM 911 N N . PRO A 1 109 ? 9.584 -11.550 8.814 1.00 86.06 109 PRO A N 1
ATOM 912 C CA . PRO A 1 109 ? 11.016 -11.817 8.721 1.00 86.06 109 PRO A CA 1
ATOM 913 C C . PRO A 1 109 ? 11.662 -11.042 7.571 1.00 86.06 109 PRO A C 1
ATOM 915 O O . PRO A 1 109 ? 12.754 -10.520 7.753 1.00 86.06 109 PRO A O 1
ATOM 918 N N . VAL A 1 110 ? 10.977 -10.886 6.434 1.00 83.81 110 VAL A N 1
ATOM 919 C CA . VAL A 1 110 ? 11.479 -10.101 5.293 1.00 83.81 110 VAL A CA 1
ATOM 920 C C . VAL A 1 110 ? 11.713 -8.643 5.692 1.00 83.81 110 VAL A C 1
ATOM 922 O O . VAL A 1 110 ? 12.793 -8.111 5.465 1.00 83.81 110 VAL A O 1
ATOM 925 N N . ILE A 1 111 ? 10.744 -8.012 6.361 1.00 84.56 111 ILE A N 1
ATOM 926 C CA . ILE A 1 111 ? 10.875 -6.639 6.869 1.00 84.56 111 ILE A CA 1
ATOM 927 C C . ILE A 1 111 ? 12.024 -6.543 7.871 1.00 84.56 111 ILE A C 1
ATOM 929 O O . ILE A 1 111 ? 12.777 -5.576 7.835 1.00 84.56 111 ILE A O 1
ATOM 933 N N . LYS A 1 112 ? 12.174 -7.539 8.754 1.00 85.62 112 LYS A N 1
ATOM 934 C CA . LYS A 1 112 ? 13.265 -7.569 9.733 1.00 85.62 112 LYS A CA 1
ATOM 935 C C . LYS A 1 112 ? 14.636 -7.646 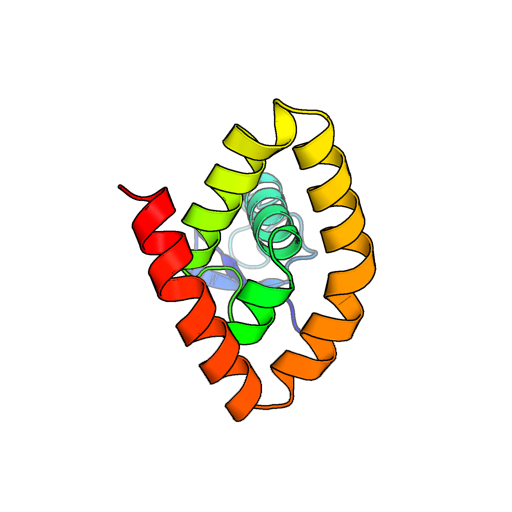9.056 1.00 85.62 112 LYS A C 1
ATOM 937 O O . LYS A 1 112 ? 15.537 -6.961 9.509 1.00 85.62 112 LYS A O 1
ATOM 942 N N . ILE A 1 113 ? 14.771 -8.434 7.988 1.00 83.62 113 ILE A N 1
ATOM 943 C CA . ILE A 1 113 ? 16.009 -8.538 7.201 1.00 83.62 113 ILE A CA 1
ATOM 944 C C . ILE A 1 113 ? 16.309 -7.221 6.479 1.00 83.62 113 ILE A C 1
ATOM 946 O O . ILE A 1 113 ? 17.454 -6.811 6.440 1.00 83.62 113 ILE A O 1
ATOM 950 N N . ILE A 1 114 ? 15.293 -6.550 5.931 1.00 81.25 114 ILE A N 1
ATOM 951 C CA . ILE A 1 114 ? 15.461 -5.275 5.212 1.00 81.25 114 ILE A CA 1
ATOM 952 C C . ILE A 1 114 ? 15.832 -4.122 6.156 1.00 81.25 114 ILE A C 1
ATOM 954 O O . ILE A 1 114 ? 16.569 -3.223 5.767 1.00 81.25 114 ILE A O 1
ATOM 958 N N . LYS A 1 115 ? 15.280 -4.112 7.376 1.00 76.00 115 LYS A N 1
ATOM 959 C CA . LYS A 1 115 ? 15.562 -3.081 8.390 1.00 76.00 115 LYS A CA 1
ATOM 960 C C . LYS A 1 115 ? 16.935 -3.229 9.057 1.00 76.00 115 LYS A C 1
ATOM 962 O O . LYS A 1 115 ? 17.313 -2.323 9.796 1.00 76.00 115 LYS A O 1
ATOM 967 N N . ASN A 1 116 ? 17.589 -4.375 8.890 1.00 57.19 116 ASN A N 1
ATOM 968 C CA . ASN A 1 116 ? 18.840 -4.748 9.549 1.00 57.19 116 ASN A CA 1
ATOM 969 C C . ASN A 1 116 ? 20.023 -4.566 8.601 1.00 57.19 116 ASN A C 1
ATOM 971 O O . ASN A 1 116 ? 21.135 -4.373 9.133 1.00 57.19 116 ASN A O 1
#

Foldseek 3Di:
DDQQWDQDPPPRDIDGLVDQAGPVPRDGCPVVSVVVVVLVLAALQLCLLVVHSPDPLNVLVSCCLVPPLVVDPVSVVVVVVCSVPRNVVSVVSSVDNVSSVVSCVVSVVVSVVSVD

Sequence (116 aa):
MAQDDFRCPYCGKLTHLYERHCAFCEHDLTEYRDKLEKKERGCFIATAAYGTPFAQEIDVLRDWRDNSLSKNFLGVLFVKFYYRISPPIARFISKREKLRRLVRIVLKPVIKIIKN

Secondary structure (DSSP, 8-state):
----EEE-TTT--EEETT-SB-TTT--B-HHHHHHHHHHHTS-HHHHHHHS-TT-HHHHHHHHHIIIIITTSHHHHHHHHHHHHHHHHHHHHHHT-HHHHHHHHHHHHHHHHHHT-